Protein AF-A0A661DNK6-F1 (afdb_monomer)

Solvent-accessible surface area (backbone atoms only — not comparable to full-atom values): 3230 Å² total; per-residue (Å²): 140,82,90,82,78,49,77,65,55,57,50,51,52,59,52,49,60,71,42,95,56,22,66,58,48,58,52,55,49,47,54,52,49,50,34,58,74,68,74,45,86,79,60,72,90,77,48,87,82,128

Sequence (50 aa):
MKIERTSQFKRDYKRESKGQHHTTLAVAFGEVLNVLITDQPLDQKYHDHH

Radius of gyration: 12.13 Å; Cα contacts (8 Å, |Δi|>4): 20; chains: 1; bounding box: 23×25×28 Å

Mean predicted aligned error: 4.72 Å

Foldseek 3Di:
DDDDQDPVNVVVLVVCCPDPCVVVCVPVVVVVVVCVVVVHDDDPVPDDDD

Structure (mmCIF, N/CA/C/O backbone):
data_A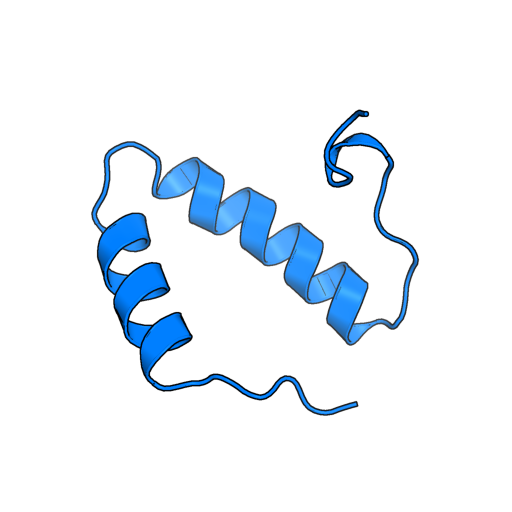F-A0A661DNK6-F1
#
_entry.id   AF-A0A661DNK6-F1
#
loop_
_atom_site.group_PDB
_atom_site.id
_atom_site.type_symbol
_atom_site.label_atom_id
_atom_site.label_alt_id
_atom_site.label_comp_id
_atom_site.label_asym_id
_atom_site.label_entity_id
_atom_site.label_seq_id
_atom_site.pdbx_PDB_ins_code
_atom_site.Cartn_x
_atom_site.Cartn_y
_atom_site.Cartn_z
_atom_site.occupancy
_atom_site.B_iso_or_equiv
_atom_site.auth_seq_id
_atom_site.auth_comp_id
_atom_site.auth_asym_id
_atom_site.auth_atom_id
_atom_site.pdbx_PDB_model_num
ATOM 1 N N . MET A 1 1 ? 9.911 -4.554 -12.120 1.00 59.50 1 MET A N 1
ATOM 2 C CA . MET A 1 1 ? 9.430 -3.373 -11.374 1.00 59.50 1 MET A CA 1
ATOM 3 C C . MET A 1 1 ? 9.268 -3.750 -9.905 1.00 59.50 1 MET A C 1
ATOM 5 O O . MET A 1 1 ? 8.615 -4.746 -9.624 1.00 59.50 1 MET A O 1
ATOM 9 N N . LYS A 1 2 ? 9.930 -3.053 -8.973 1.00 67.62 2 LYS A N 1
ATOM 10 C CA . LYS A 1 2 ? 9.751 -3.260 -7.524 1.00 67.62 2 LYS A CA 1
ATOM 11 C C . LYS A 1 2 ? 9.092 -2.017 -6.945 1.00 67.62 2 LYS A C 1
ATOM 13 O O . LYS A 1 2 ? 9.593 -0.917 -7.148 1.00 67.62 2 LYS A O 1
ATOM 18 N N . ILE A 1 3 ? 7.979 -2.201 -6.241 1.00 77.94 3 ILE A N 1
ATOM 19 C CA . ILE A 1 3 ? 7.338 -1.117 -5.495 1.00 77.94 3 ILE A CA 1
ATOM 20 C C . ILE A 1 3 ? 8.062 -0.983 -4.157 1.00 77.94 3 ILE A C 1
ATOM 22 O O . ILE A 1 3 ? 7.917 -1.829 -3.268 1.00 77.94 3 ILE A O 1
ATOM 26 N N . GLU A 1 4 ? 8.847 0.081 -4.023 1.00 83.44 4 GLU A N 1
ATOM 27 C CA . GLU A 1 4 ? 9.532 0.423 -2.780 1.00 83.44 4 GLU A CA 1
ATOM 28 C C . GLU A 1 4 ? 8.559 1.085 -1.799 1.00 83.44 4 GLU A C 1
ATOM 30 O O . GLU A 1 4 ? 7.880 2.062 -2.114 1.00 83.44 4 GLU A O 1
ATOM 35 N N . ARG A 1 5 ? 8.484 0.549 -0.576 1.00 84.19 5 ARG A N 1
ATOM 36 C CA . ARG A 1 5 ? 7.605 1.067 0.483 1.00 84.19 5 ARG A CA 1
ATOM 37 C C . ARG A 1 5 ? 8.438 1.805 1.517 1.00 84.19 5 ARG A C 1
ATOM 39 O O . ARG A 1 5 ? 9.018 1.178 2.410 1.00 84.19 5 ARG A O 1
ATOM 46 N N . THR A 1 6 ? 8.466 3.130 1.421 1.00 91.81 6 THR A N 1
ATOM 47 C CA . THR A 1 6 ? 9.187 3.981 2.375 1.00 91.81 6 THR A CA 1
ATOM 48 C C . THR A 1 6 ? 8.596 3.872 3.785 1.00 91.81 6 THR A C 1
ATOM 50 O O . THR A 1 6 ? 7.444 3.474 3.986 1.00 91.81 6 THR A O 1
ATOM 53 N N . SER A 1 7 ? 9.384 4.225 4.802 1.00 91.31 7 SER A N 1
ATOM 54 C CA . SER A 1 7 ? 8.903 4.237 6.190 1.00 91.31 7 SER A CA 1
ATOM 55 C C . SER A 1 7 ? 7.753 5.231 6.394 1.00 91.31 7 SER A C 1
ATOM 57 O O . SER A 1 7 ? 6.839 4.943 7.164 1.00 91.31 7 SER A O 1
ATOM 59 N N . GLN A 1 8 ? 7.766 6.354 5.666 1.00 93.44 8 GLN A N 1
ATOM 60 C CA . GLN A 1 8 ? 6.679 7.331 5.636 1.00 93.44 8 GLN A CA 1
ATOM 61 C C . GLN A 1 8 ? 5.399 6.712 5.063 1.00 93.44 8 GLN A C 1
ATOM 63 O O . GLN A 1 8 ? 4.381 6.697 5.749 1.00 93.44 8 GLN A O 1
ATOM 68 N N . PHE A 1 9 ? 5.488 6.071 3.893 1.00 90.62 9 PHE A N 1
ATOM 69 C CA . PHE A 1 9 ? 4.353 5.402 3.255 1.00 90.62 9 PHE A CA 1
ATOM 70 C C . PHE A 1 9 ? 3.683 4.373 4.179 1.00 90.62 9 PHE A C 1
ATOM 72 O O . PHE A 1 9 ? 2.463 4.347 4.320 1.00 90.62 9 PHE A O 1
ATOM 79 N N . LYS A 1 10 ? 4.475 3.546 4.877 1.00 90.56 10 LYS A N 1
ATOM 80 C CA . LYS A 1 10 ? 3.939 2.547 5.821 1.00 90.56 10 LYS A CA 1
ATOM 81 C C . LYS A 1 10 ? 3.175 3.187 6.987 1.0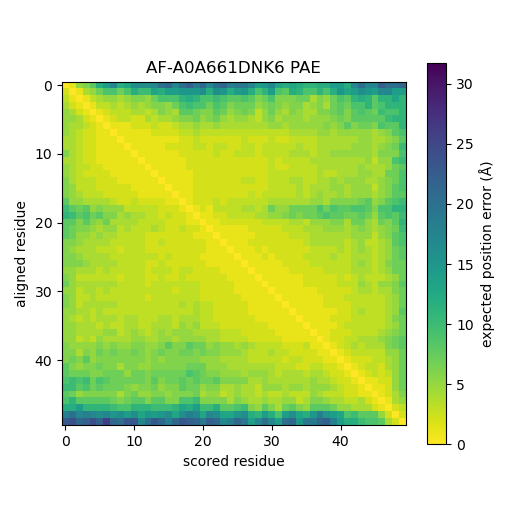0 90.56 10 LYS A C 1
ATOM 83 O O . LYS A 1 10 ? 2.181 2.617 7.440 1.00 90.56 10 LYS A O 1
ATOM 88 N N . ARG A 1 11 ? 3.640 4.335 7.496 1.00 93.75 11 ARG A N 1
ATOM 89 C CA . ARG A 1 11 ? 2.964 5.067 8.581 1.00 93.75 11 ARG A CA 1
ATOM 90 C C . ARG A 1 11 ? 1.640 5.650 8.109 1.00 93.75 11 ARG A C 1
ATOM 92 O O . ARG A 1 11 ? 0.634 5.442 8.783 1.00 93.75 11 ARG A O 1
ATOM 99 N N . ASP A 1 12 ? 1.646 6.310 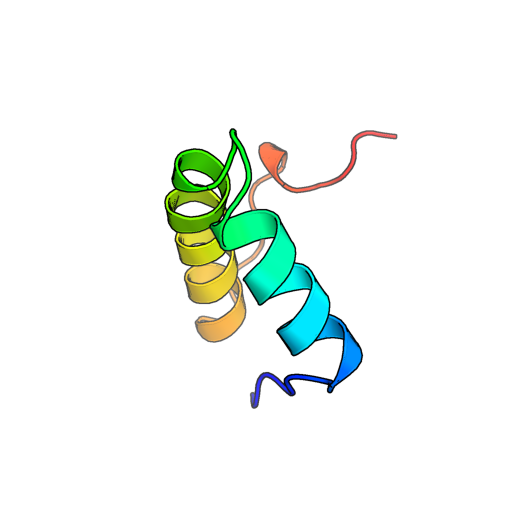6.956 1.00 91.44 12 ASP A N 1
ATOM 100 C CA . ASP A 1 12 ? 0.446 6.921 6.385 1.00 91.44 12 ASP A CA 1
ATOM 101 C C . ASP A 1 12 ? -0.597 5.855 6.052 1.00 91.44 12 ASP A C 1
ATOM 103 O O . ASP A 1 12 ? -1.721 5.935 6.538 1.00 91.44 12 ASP A O 1
ATOM 107 N N . TYR A 1 13 ? -0.203 4.769 5.380 1.00 91.56 13 TYR A N 1
ATOM 108 C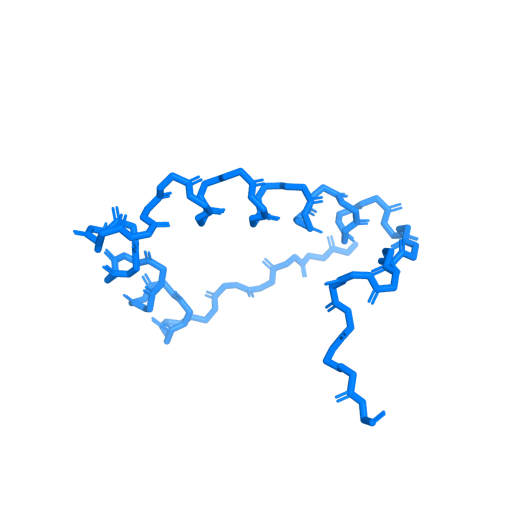 CA . TYR A 1 13 ? -1.103 3.650 5.094 1.00 91.56 13 TYR A CA 1
ATOM 109 C C . TYR A 1 13 ? -1.758 3.088 6.365 1.00 91.56 13 TYR A C 1
ATOM 111 O O . TYR A 1 13 ? -2.965 2.853 6.391 1.00 91.56 13 TYR A O 1
ATOM 119 N N . LYS A 1 14 ? -0.994 2.918 7.455 1.00 91.38 14 LYS A N 1
ATOM 120 C CA . LYS A 1 14 ? -1.526 2.423 8.735 1.00 91.38 14 LYS A CA 1
ATOM 121 C C . LYS A 1 14 ?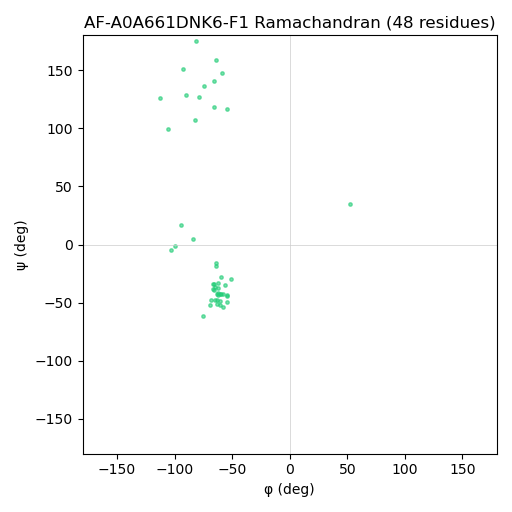 -2.497 3.410 9.389 1.00 91.38 14 LYS A C 1
ATOM 123 O O . LYS A 1 14 ? -3.421 2.963 10.067 1.00 91.38 14 LYS A O 1
ATOM 128 N N . ARG A 1 15 ? -2.277 4.720 9.235 1.00 93.88 15 ARG A N 1
ATOM 129 C CA . ARG A 1 15 ? -3.190 5.758 9.733 1.00 93.88 15 ARG A CA 1
ATOM 130 C C . ARG A 1 15 ? -4.494 5.745 8.938 1.00 93.88 15 ARG A C 1
ATOM 132 O O . ARG A 1 15 ? -5.550 5.605 9.544 1.00 93.88 15 ARG A O 1
ATOM 139 N N . GLU A 1 16 ? -4.413 5.801 7.612 1.00 93.31 16 GLU A N 1
ATOM 140 C CA . GLU A 1 16 ? -5.589 5.848 6.733 1.00 93.31 16 GLU A CA 1
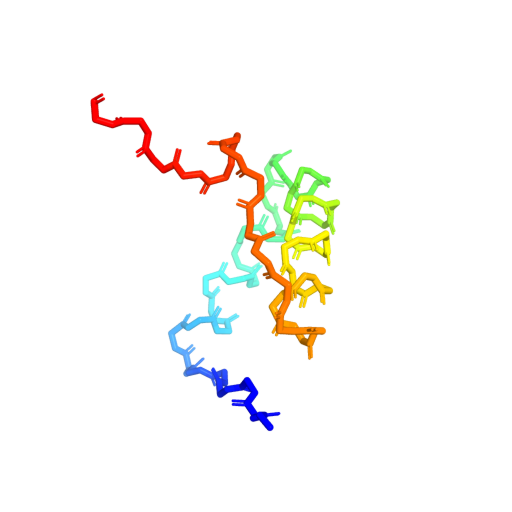ATOM 141 C C . GLU A 1 16 ? -6.410 4.549 6.791 1.00 93.31 16 GLU A C 1
ATOM 143 O O . GLU A 1 16 ? -7.638 4.584 6.801 1.00 93.31 16 GLU A O 1
ATOM 148 N N . SER A 1 17 ? -5.750 3.396 6.961 1.00 91.88 17 SER A N 1
ATOM 149 C CA . SER A 1 17 ? -6.419 2.096 7.155 1.00 91.88 17 SER A CA 1
ATOM 150 C C . SER A 1 17 ? -7.248 2.014 8.440 1.00 91.88 17 SER A C 1
ATOM 152 O O . SER A 1 17 ? -8.053 1.102 8.593 1.00 91.88 17 SER A O 1
ATOM 154 N N . LYS A 1 18 ? -7.038 2.929 9.392 1.00 93.50 18 LYS A N 1
ATOM 155 C CA . LYS A 1 18 ? -7.818 3.026 10.633 1.00 93.50 18 LYS A CA 1
ATOM 156 C C . LYS A 1 18 ? -8.840 4.163 10.602 1.00 93.50 18 LYS A C 1
ATOM 158 O O . LYS A 1 18 ? -9.576 4.333 11.570 1.00 93.50 18 LYS A O 1
ATOM 163 N N . GLY A 1 19 ? -8.842 4.968 9.541 1.00 92.81 19 GLY A N 1
ATOM 164 C CA . GLY A 1 19 ? -9.732 6.108 9.394 1.00 92.81 19 GLY A CA 1
ATOM 165 C C . GLY A 1 19 ? -11.127 5.718 8.907 1.00 92.81 19 GLY A C 1
ATOM 166 O O . GLY A 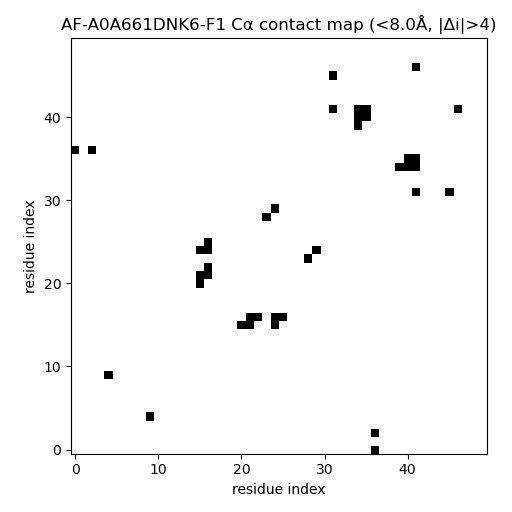1 19 ? -11.407 4.579 8.528 1.00 92.81 19 GLY A O 1
ATOM 167 N N . GLN A 1 20 ? -12.010 6.712 8.853 1.00 92.69 20 GLN A N 1
ATOM 168 C CA . GLN A 1 20 ? -13.373 6.559 8.341 1.00 92.69 20 GLN A CA 1
ATOM 169 C C . GLN A 1 20 ? -13.408 6.095 6.873 1.00 92.69 20 GLN A C 1
ATOM 171 O O . GLN A 1 20 ? -14.337 5.400 6.474 1.00 92.69 20 GLN A O 1
ATOM 176 N N . HIS A 1 21 ? -12.378 6.415 6.082 1.00 90.75 21 HIS A N 1
ATOM 177 C CA . HIS A 1 21 ? -12.286 6.066 4.660 1.00 90.75 21 HIS A CA 1
ATOM 178 C C . HIS A 1 21 ? -11.513 4.763 4.381 1.00 90.75 21 HIS A C 1
ATOM 180 O O . HIS A 1 21 ? -11.114 4.524 3.242 1.00 90.75 21 HIS A O 1
ATOM 186 N N . HIS A 1 22 ? -11.292 3.907 5.387 1.00 91.50 22 HIS A N 1
ATOM 187 C CA . HIS A 1 22 ? -10.503 2.677 5.231 1.00 91.50 22 HIS A CA 1
ATOM 188 C C . HIS A 1 22 ? -11.030 1.739 4.130 1.00 91.50 22 HIS A C 1
ATOM 190 O O . HIS A 1 22 ? -10.232 1.104 3.447 1.00 91.50 22 HIS A O 1
ATOM 196 N N . THR A 1 23 ? -12.349 1.666 3.921 1.00 92.56 23 THR A N 1
ATOM 197 C CA . THR A 1 23 ? -12.949 0.861 2.844 1.00 92.56 23 THR A CA 1
ATOM 198 C C . THR A 1 23 ? -12.555 1.392 1.472 1.00 92.56 23 THR A C 1
ATOM 200 O O . THR A 1 23 ? -12.099 0.631 0.622 1.00 92.56 23 THR A O 1
ATOM 203 N N . THR A 1 24 ? -12.676 2.707 1.270 1.00 90.19 24 THR A N 1
ATOM 204 C CA . THR A 1 24 ? -12.250 3.369 0.033 1.00 90.19 24 THR A CA 1
ATOM 205 C C . THR A 1 24 ? -10.761 3.172 -0.193 1.00 90.19 24 THR A C 1
ATOM 207 O O . THR A 1 24 ? -10.361 2.844 -1.304 1.00 90.19 24 THR A O 1
ATOM 210 N N . LEU A 1 25 ? -9.949 3.297 0.863 1.00 91.88 25 LEU A N 1
ATOM 211 C CA . LEU A 1 25 ? -8.523 3.006 0.790 1.00 91.88 25 LEU A CA 1
ATOM 212 C C . LEU A 1 25 ? -8.293 1.563 0.336 1.00 91.88 25 LEU A C 1
ATOM 214 O O . LEU A 1 25 ? -7.599 1.364 -0.644 1.00 91.88 25 LEU A O 1
ATOM 218 N N . ALA A 1 26 ? -8.886 0.561 0.986 1.00 90.50 26 ALA A N 1
ATOM 219 C CA . ALA A 1 26 ? -8.665 -0.843 0.641 1.00 90.50 26 ALA A CA 1
ATOM 220 C C . ALA A 1 26 ? -9.033 -1.166 -0.819 1.00 90.50 26 ALA A C 1
ATOM 222 O O . ALA A 1 26 ? -8.281 -1.869 -1.494 1.00 90.50 26 ALA A O 1
ATOM 223 N N . VAL A 1 27 ? -10.157 -0.633 -1.307 1.00 92.31 27 VAL A N 1
ATOM 224 C CA . VAL A 1 27 ? -10.641 -0.879 -2.671 1.00 92.31 27 VAL A CA 1
ATOM 225 C C . VAL A 1 27 ? -9.829 -0.086 -3.695 1.00 92.31 27 VAL A C 1
ATOM 227 O O . VAL A 1 27 ? -9.145 -0.680 -4.526 1.00 92.31 27 VAL A O 1
ATOM 230 N N . ALA A 1 28 ? -9.838 1.247 -3.609 1.00 90.38 28 ALA A N 1
ATOM 231 C CA . ALA A 1 28 ? -9.218 2.102 -4.618 1.00 90.38 28 ALA A CA 1
ATOM 232 C C . ALA A 1 28 ? -7.693 1.936 -4.649 1.00 90.38 28 ALA A C 1
ATOM 234 O O . ALA A 1 28 ? -7.094 1.890 -5.721 1.00 90.38 28 ALA A O 1
ATOM 235 N N . PHE A 1 29 ? -7.048 1.792 -3.485 1.00 91.19 29 PHE A N 1
ATOM 236 C CA . PHE A 1 29 ? -5.606 1.557 -3.435 1.00 91.19 29 PHE A CA 1
ATOM 237 C C . PHE A 1 29 ? -5.239 0.197 -4.030 1.00 91.19 29 PHE A C 1
ATOM 239 O O . PHE A 1 29 ? -4.231 0.102 -4.722 1.00 91.19 29 PHE A O 1
ATOM 246 N N . GLY A 1 30 ? -6.043 -0.847 -3.796 1.00 90.62 30 GLY A N 1
ATOM 247 C CA . GLY A 1 30 ? -5.819 -2.171 -4.379 1.00 90.62 30 GLY A CA 1
ATOM 248 C C . GLY A 1 30 ? -5.898 -2.162 -5.907 1.00 90.62 30 GLY A C 1
ATOM 249 O O . GLY A 1 30 ? -5.031 -2.731 -6.569 1.00 90.62 30 GLY A O 1
ATOM 250 N N . GLU A 1 31 ? -6.891 -1.467 -6.466 1.00 91.00 31 GLU A N 1
ATOM 251 C CA . GLU A 1 31 ? -7.046 -1.285 -7.915 1.00 91.00 31 GLU A CA 1
ATOM 252 C C . GLU A 1 31 ? -5.838 -0.568 -8.526 1.00 91.00 31 GLU A C 1
ATOM 254 O O . GLU A 1 31 ? -5.209 -1.085 -9.450 1.00 91.00 31 GLU A O 1
ATOM 259 N N . VAL A 1 32 ? -5.460 0.581 -7.958 1.00 90.12 32 VAL A N 1
ATOM 260 C CA . VAL A 1 32 ? -4.297 1.364 -8.402 1.00 90.12 32 VAL A CA 1
ATOM 261 C C . VAL A 1 32 ? -3.013 0.545 -8.289 1.00 90.12 32 VAL A C 1
ATOM 263 O O . VAL A 1 32 ? -2.198 0.543 -9.208 1.00 90.12 32 VAL A O 1
ATOM 266 N N . LEU A 1 33 ? -2.827 -0.196 -7.192 1.00 89.50 33 LEU A N 1
ATOM 267 C CA . LEU A 1 33 ? -1.640 -1.022 -6.993 1.00 89.50 33 LEU A CA 1
ATOM 268 C C . LEU A 1 33 ? -1.540 -2.123 -8.055 1.00 89.50 33 LEU A C 1
ATOM 270 O O . LEU A 1 33 ? -0.453 -2.348 -8.577 1.00 89.50 33 LEU A O 1
ATOM 274 N N . ASN A 1 34 ? -2.651 -2.785 -8.390 1.00 90.88 34 ASN A N 1
ATOM 275 C CA . ASN A 1 34 ? -2.673 -3.792 -9.448 1.00 90.88 34 ASN A CA 1
ATOM 276 C C . ASN A 1 34 ? -2.279 -3.185 -10.795 1.00 90.88 34 ASN A C 1
ATOM 278 O O . ASN A 1 34 ? -1.372 -3.709 -11.435 1.00 90.88 34 ASN A O 1
ATOM 282 N N . VAL A 1 35 ? -2.883 -2.053 -11.171 1.00 91.06 35 VAL A N 1
ATOM 283 C CA . VAL A 1 35 ? -2.564 -1.323 -12.410 1.00 91.06 35 VAL A CA 1
ATOM 284 C C . VAL A 1 35 ? -1.069 -1.001 -12.482 1.00 91.06 35 VAL A C 1
ATOM 286 O O . VAL A 1 35 ? -0.412 -1.363 -13.460 1.00 91.06 35 VAL A O 1
ATOM 289 N N . LEU A 1 36 ? -0.508 -0.439 -11.405 1.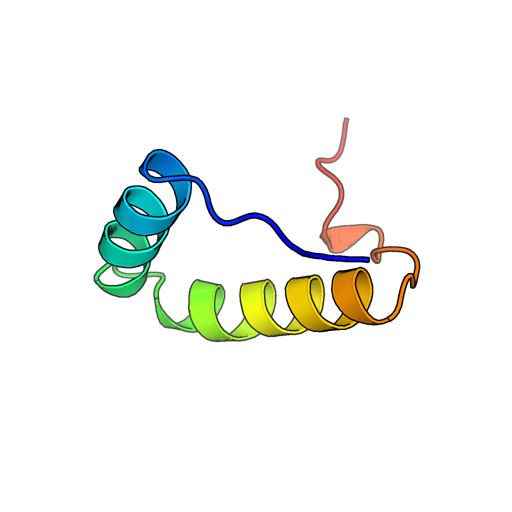00 88.56 36 LEU A N 1
ATOM 290 C CA . LEU A 1 36 ? 0.917 -0.115 -11.306 1.00 88.56 36 LEU A CA 1
ATOM 291 C C . LEU A 1 36 ? 1.815 -1.359 -11.386 1.00 88.56 36 LEU A C 1
ATOM 293 O O . LEU A 1 36 ? 2.842 -1.325 -12.051 1.00 88.56 36 LEU A O 1
ATOM 297 N N . ILE A 1 37 ? 1.457 -2.466 -10.727 1.00 89.81 37 ILE A N 1
ATOM 298 C CA . ILE A 1 37 ? 2.236 -3.718 -10.786 1.00 89.81 37 ILE A CA 1
ATOM 299 C C . ILE A 1 37 ? 2.235 -4.299 -12.204 1.00 89.81 37 ILE A C 1
ATOM 301 O O . ILE A 1 37 ? 3.243 -4.861 -12.634 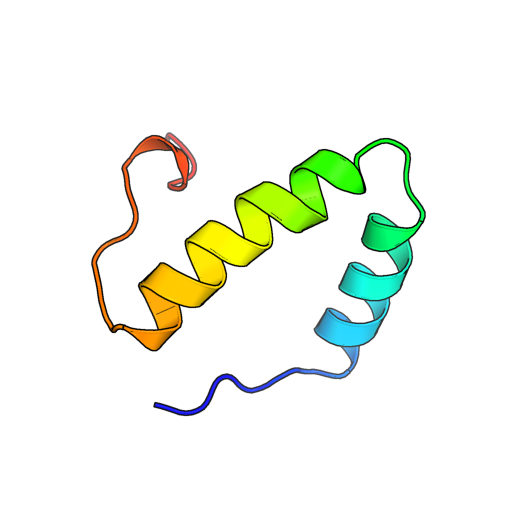1.00 89.81 37 ILE A O 1
ATOM 305 N N . THR A 1 38 ? 1.116 -4.169 -12.915 1.00 90.88 38 THR A N 1
ATOM 306 C CA . THR A 1 38 ? 0.945 -4.654 -14.292 1.00 90.88 38 THR A CA 1
ATOM 307 C C . THR A 1 38 ? 1.457 -3.690 -15.364 1.00 90.88 38 THR A C 1
ATOM 309 O O . THR A 1 38 ? 1.275 -3.966 -16.549 1.00 90.88 38 THR A O 1
ATOM 312 N N . ASP A 1 39 ? 2.082 -2.579 -14.960 1.00 88.56 39 ASP A N 1
ATOM 313 C CA . ASP A 1 39 ? 2.589 -1.523 -15.848 1.00 88.56 39 ASP A CA 1
ATOM 314 C C . ASP A 1 39 ? 1.516 -1.005 -16.827 1.00 88.56 39 ASP A C 1
ATOM 316 O O . ASP A 1 39 ? 1.775 -0.703 -17.991 1.00 88.56 39 ASP A O 1
ATOM 320 N N . GLN A 1 40 ? 0.266 -0.963 -16.354 1.00 89.31 40 GLN A N 1
ATOM 321 C CA . GLN A 1 40 ? -0.875 -0.458 -17.108 1.00 89.31 40 GLN A CA 1
ATOM 322 C C . GLN A 1 40 ? -1.088 1.033 -16.820 1.00 89.31 40 GLN A C 1
ATOM 324 O O . GLN A 1 40 ? -0.781 1.508 -15.722 1.00 89.31 40 GLN A O 1
ATOM 329 N N . PRO A 1 41 ? -1.637 1.793 -17.780 1.00 87.81 41 PRO A N 1
ATOM 330 C CA . PRO A 1 41 ? -2.000 3.181 -17.547 1.00 87.81 41 PRO A CA 1
ATOM 331 C C . PRO A 1 41 ? -3.137 3.286 -16.521 1.00 87.81 41 PRO A C 1
ATOM 333 O O . PRO A 1 41 ? -4.085 2.503 -16.530 1.00 87.81 41 PRO A O 1
ATOM 336 N N . LEU A 1 42 ? -3.049 4.286 -15.642 1.00 87.19 42 LEU A N 1
ATOM 337 C CA . LEU A 1 42 ? -4.111 4.621 -14.693 1.00 87.19 42 LEU A CA 1
ATOM 338 C C . LEU A 1 42 ? -5.278 5.313 -15.401 1.00 87.19 42 LEU A C 1
ATOM 340 O O . LEU A 1 42 ? -5.063 6.238 -16.187 1.00 87.19 42 LEU A O 1
ATOM 344 N N . ASP A 1 43 ? -6.505 4.915 -15.060 1.00 85.19 43 ASP A N 1
ATOM 345 C CA . ASP A 1 43 ? -7.722 5.597 -15.509 1.00 85.19 43 ASP A CA 1
ATOM 346 C C . ASP A 1 43 ? -7.739 7.065 -15.080 1.00 85.19 43 ASP A C 1
ATOM 348 O O . ASP A 1 43 ? -7.323 7.396 -13.969 1.00 85.19 43 ASP A O 1
ATOM 352 N N . GLN A 1 44 ? -8.344 7.922 -15.908 1.00 84.94 44 GLN A N 1
ATOM 353 C CA . GLN A 1 44 ? -8.451 9.373 -15.700 1.00 84.94 44 GLN A CA 1
ATOM 354 C C . GLN A 1 44 ? -9.003 9.771 -14.317 1.00 84.94 44 GLN A C 1
ATOM 356 O O . GLN A 1 44 ? -8.614 10.800 -13.777 1.00 84.94 44 GLN A O 1
ATOM 361 N N . LYS A 1 45 ? -9.860 8.938 -13.710 1.00 84.62 45 LYS A N 1
ATOM 362 C CA . LYS A 1 45 ? -10.415 9.145 -12.358 1.00 84.62 45 LYS A CA 1
ATOM 363 C C . LYS A 1 45 ? -9.372 9.115 -11.228 1.00 84.62 45 LYS A C 1
ATOM 365 O O . LYS A 1 45 ? -9.678 9.562 -10.129 1.00 84.62 45 LYS A O 1
ATOM 370 N N . TYR A 1 46 ? -8.183 8.558 -11.473 1.00 83.31 46 TYR A N 1
ATOM 371 C CA . TYR A 1 46 ? -7.070 8.519 -10.515 1.00 83.31 46 TYR A CA 1
ATOM 372 C C . TYR A 1 46 ? -6.013 9.599 -10.778 1.00 83.31 46 TYR A C 1
ATOM 374 O O . TYR A 1 46 ? -5.027 9.667 -10.047 1.00 83.31 46 TYR A O 1
ATOM 382 N N . HIS A 1 47 ? -6.189 10.421 -11.816 1.00 82.38 47 HIS A N 1
ATOM 383 C CA . HIS A 1 47 ? -5.340 11.585 -12.045 1.00 82.38 47 HIS A CA 1
ATOM 384 C C . HIS A 1 47 ? -5.972 12.765 -11.328 1.00 82.38 47 HIS A C 1
ATOM 386 O O . HIS A 1 47 ? -7.158 13.036 -11.535 1.00 82.38 47 HIS A O 1
ATOM 392 N N . ASP A 1 48 ? -5.185 13.473 -10.517 1.00 79.38 48 ASP A N 1
ATOM 393 C CA . ASP A 1 48 ? -5.616 14.773 -10.010 1.00 79.38 48 ASP A CA 1
ATOM 394 C C . ASP A 1 48 ? -5.994 15.639 -11.215 1.00 79.38 48 ASP A C 1
ATOM 396 O O . ASP A 1 48 ? -5.180 15.890 -12.109 1.00 79.38 48 ASP A O 1
ATOM 400 N N . HIS A 1 49 ? -7.268 16.022 -11.279 1.00 70.38 49 HIS A N 1
ATOM 401 C CA . HIS A 1 49 ? -7.756 16.942 -12.292 1.00 70.38 49 HIS A CA 1
ATOM 402 C C . HIS A 1 49 ? -7.084 18.300 -12.050 1.00 70.38 49 HIS A C 1
ATOM 404 O O . HIS A 1 49 ? -7.262 18.884 -10.982 1.00 70.38 49 HIS A O 1
ATOM 410 N N . HIS A 1 50 ? -6.303 18.777 -13.022 1.00 54.78 50 HIS A N 1
ATOM 411 C CA . HIS A 1 50 ? -6.020 20.208 -13.150 1.00 54.78 50 HIS A CA 1
ATOM 412 C C . HIS A 1 50 ? -7.206 20.900 -13.819 1.00 54.78 50 HIS A C 1
ATOM 414 O O . HIS A 1 50 ? -7.769 20.299 -14.765 1.00 54.78 50 HIS A O 1
#

Secondary structure (DSSP, 8-state):
------HHHHHHHHHHTTSTTHHHHHHHHHHHHHHHHTTPPPPGGGSPP-

pLDDT: mean 87.36, std 8.2, range [54.78, 93.88]